Protein AF-A0A8S2UVD6-F1 (afdb_monomer)

Radius of gyration: 14.62 Å; Cα contacts (8 Å, |Δi|>4): 24; chains: 1; bounding box: 34×22×34 Å

Foldseek 3Di:
DQDLVNVVVVVVVVLVVQQPDWDADPVRDIDGDDRDDPPPDSPD

Nearest PDB structures (foldseek):
  1hsj-assembly1_B  TM=3.973E-01  e=4.746E+00  Escherichia coli
  9jyz-assembly1_N  TM=5.047E-01  e=9.859E+00  Escherichia phage T7

Mean predicted aligned error: 7.34 Å

Sec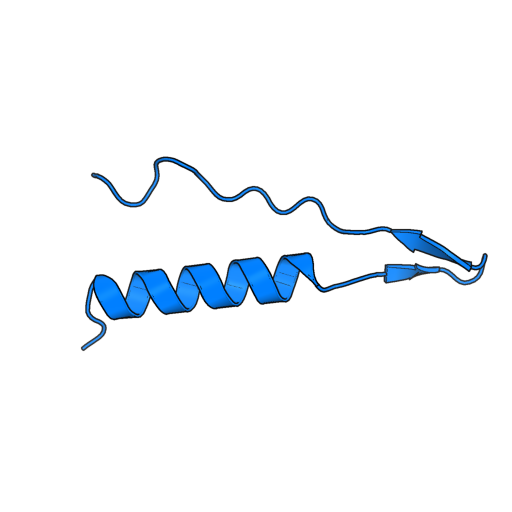ondary structure (DSSP, 8-state):
---HHHHHHHHHHHHHHHHT--EE-TTS-EE-------SSTT--

Structure (mmCIF, N/CA/C/O backbone):
data_AF-A0A8S2UVD6-F1
#
_entry.id   AF-A0A8S2UVD6-F1
#
loop_
_atom_site.group_PDB
_atom_site.id
_atom_site.type_symbol
_atom_site.label_atom_id
_atom_site.label_alt_id
_atom_site.label_comp_id
_atom_site.label_asym_id
_atom_site.label_entity_id
_atom_site.label_seq_id
_atom_site.pdbx_PDB_ins_code
_atom_site.Cartn_x
_atom_site.Cartn_y
_atom_site.Cartn_z
_atom_site.occupancy
_atom_site.B_iso_or_equiv
_atom_site.auth_seq_id
_atom_site.auth_comp_id
_atom_site.auth_asym_id
_atom_site.auth_atom_id
_atom_site.pdbx_PDB_model_num
ATOM 1 N N . MET A 1 1 ? -20.095 -8.672 13.680 1.00 68.75 1 MET A N 1
ATOM 2 C CA . MET A 1 1 ? -20.340 -7.219 13.530 1.00 68.75 1 MET A CA 1
ATOM 3 C C . MET A 1 1 ? -19.009 -6.490 13.480 1.00 68.75 1 MET A C 1
ATOM 5 O O . MET A 1 1 ? -18.149 -6.781 14.303 1.00 68.75 1 MET A O 1
ATOM 9 N N . LEU A 1 2 ? -18.828 -5.575 12.526 1.00 75.25 2 LEU A N 1
ATOM 10 C CA . LEU A 1 2 ? -17.628 -4.742 12.446 1.00 75.25 2 LEU A CA 1
ATOM 11 C C . LEU A 1 2 ? -17.776 -3.555 13.408 1.00 75.25 2 LEU A C 1
ATOM 13 O O . LEU A 1 2 ? -18.717 -2.777 13.295 1.00 75.25 2 LEU A O 1
ATOM 17 N N . THR A 1 3 ? -16.873 -3.432 14.379 1.00 89.12 3 THR A N 1
ATOM 18 C CA . THR A 1 3 ? -16.871 -2.296 15.315 1.00 89.12 3 THR A CA 1
ATOM 19 C C . THR A 1 3 ? -16.212 -1.078 14.670 1.00 89.12 3 THR A C 1
ATOM 21 O O . THR A 1 3 ? -15.356 -1.232 13.800 1.00 89.12 3 THR A O 1
ATOM 24 N N . ARG A 1 4 ? -1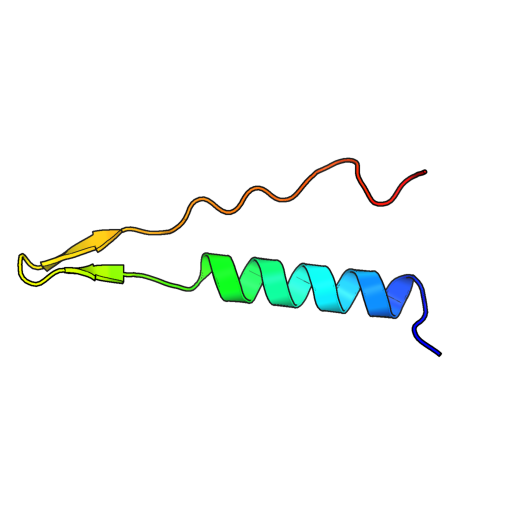6.517 0.141 15.138 1.00 81.31 4 ARG A N 1
ATOM 25 C CA . ARG A 1 4 ? -15.860 1.377 14.656 1.00 81.31 4 ARG A CA 1
ATOM 26 C C . ARG A 1 4 ? -14.328 1.300 14.749 1.00 81.31 4 ARG A C 1
ATOM 28 O O . ARG A 1 4 ? -13.622 1.715 13.835 1.00 81.31 4 ARG A O 1
ATOM 35 N N . LYS A 1 5 ? -13.810 0.697 15.827 1.00 83.38 5 LYS A N 1
ATOM 36 C CA . LYS A 1 5 ? -12.372 0.434 16.017 1.00 83.38 5 LYS A CA 1
ATOM 37 C C . LYS A 1 5 ? -11.827 -0.579 15.003 1.00 83.38 5 LYS A C 1
ATOM 39 O O . LYS A 1 5 ? -10.716 -0.401 14.514 1.00 83.38 5 LYS A O 1
ATOM 44 N N . GLY A 1 6 ? -12.593 -1.624 14.687 1.00 84.25 6 GLY A N 1
ATOM 45 C CA . GLY A 1 6 ? -12.245 -2.601 13.652 1.00 84.25 6 GLY A CA 1
ATOM 46 C C . GLY A 1 6 ? -12.221 -1.984 12.253 1.00 84.25 6 GLY A C 1
ATOM 47 O O . GLY A 1 6 ? -11.252 -2.170 11.528 1.00 84.25 6 GLY A O 1
ATOM 48 N N . ALA A 1 7 ? -13.229 -1.178 11.915 1.00 84.88 7 ALA A N 1
ATOM 49 C CA . ALA A 1 7 ? -13.311 -0.469 10.639 1.00 84.88 7 ALA A CA 1
ATOM 50 C C . ALA A 1 7 ? -12.135 0.500 10.434 1.00 84.88 7 ALA A C 1
ATOM 52 O O . ALA A 1 7 ? -11.520 0.500 9.372 1.00 84.88 7 ALA A O 1
ATOM 53 N N . LYS A 1 8 ? -11.761 1.264 11.472 1.00 85.25 8 LYS A N 1
ATOM 54 C CA . LYS A 1 8 ? -10.601 2.167 11.423 1.00 85.25 8 LYS A CA 1
ATOM 55 C C . LYS A 1 8 ? -9.299 1.421 11.114 1.00 85.25 8 LYS A C 1
ATOM 57 O O . LYS A 1 8 ? -8.550 1.852 10.248 1.00 85.25 8 LYS A O 1
ATOM 62 N N . ARG A 1 9 ? -9.058 0.285 11.776 1.00 85.06 9 ARG A N 1
ATOM 63 C CA . ARG A 1 9 ? -7.852 -0.530 11.548 1.00 85.06 9 ARG A CA 1
ATOM 64 C C . ARG A 1 9 ? -7.789 -1.110 10.138 1.00 85.06 9 ARG A C 1
ATOM 66 O O . ARG A 1 9 ? -6.712 -1.153 9.562 1.00 85.06 9 ARG A O 1
ATOM 73 N N . LEU A 1 10 ? -8.924 -1.550 9.592 1.00 87.44 10 LEU A N 1
ATOM 74 C CA . LEU A 1 10 ? -8.987 -2.052 8.216 1.00 87.44 10 LEU A CA 1
ATOM 75 C C . LEU A 1 10 ? -8.672 -0.948 7.203 1.00 87.44 10 LEU A C 1
ATOM 77 O O . LEU A 1 10 ? -7.906 -1.181 6.276 1.00 87.44 10 LEU A O 1
ATOM 81 N N . LEU A 1 11 ? -9.205 0.260 7.414 1.00 85.88 11 LEU A N 1
ATOM 82 C CA . LEU A 1 11 ? -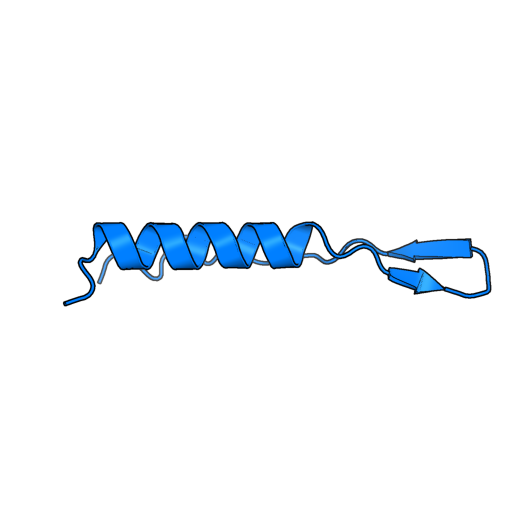8.887 1.418 6.577 1.00 85.88 11 LEU A CA 1
ATOM 83 C C . LEU A 1 11 ? -7.403 1.791 6.673 1.00 85.88 11 LEU A C 1
ATOM 85 O O . LEU A 1 11 ? -6.759 1.976 5.649 1.00 85.88 11 LEU A O 1
ATOM 89 N N . GLU A 1 12 ? -6.840 1.867 7.882 1.00 86.25 12 GLU A N 1
ATOM 90 C CA . GLU A 1 12 ? -5.412 2.156 8.086 1.00 86.25 12 GLU A CA 1
ATOM 91 C C . GLU A 1 12 ? -4.508 1.124 7.400 1.00 86.25 12 GLU A C 1
ATOM 93 O O . GLU A 1 12 ? -3.539 1.510 6.748 1.00 86.25 12 GLU A O 1
ATOM 98 N N . ALA A 1 13 ? -4.848 -0.163 7.507 1.00 88.19 13 ALA A N 1
ATOM 99 C CA . ALA A 1 13 ? -4.117 -1.240 6.850 1.00 88.19 13 ALA A CA 1
ATOM 100 C C . ALA A 1 13 ? -4.176 -1.127 5.320 1.00 88.19 13 ALA A C 1
ATOM 102 O O . ALA A 1 13 ? -3.162 -1.327 4.659 1.00 88.19 13 ALA A O 1
ATOM 103 N N . GLU A 1 14 ? -5.330 -0.765 4.758 1.00 88.25 14 GLU A N 1
ATOM 104 C CA . GLU A 1 14 ? -5.473 -0.596 3.310 1.00 88.25 14 GLU A CA 1
ATOM 105 C C . GLU A 1 14 ? -4.721 0.636 2.796 1.00 88.25 14 GLU A C 1
ATOM 107 O O . GLU A 1 14 ? -4.048 0.561 1.772 1.00 88.25 14 GLU A O 1
ATOM 112 N N . PHE A 1 15 ? -4.753 1.749 3.534 1.00 87.19 15 PHE A N 1
ATOM 113 C CA . PHE A 1 15 ? -3.947 2.926 3.206 1.00 87.19 15 PHE A CA 1
ATOM 114 C C . PHE A 1 15 ? -2.453 2.603 3.181 1.00 87.19 15 PHE A C 1
ATOM 116 O O . PHE A 1 15 ? -1.768 3.014 2.249 1.00 87.19 15 PHE A O 1
ATOM 123 N N . GLN A 1 16 ? -1.968 1.854 4.175 1.00 86.75 16 GLN A N 1
ATOM 124 C CA . GLN A 1 16 ? -0.572 1.422 4.220 1.00 86.75 16 GLN A CA 1
ATOM 125 C C . GLN A 1 16 ? -0.241 0.482 3.057 1.00 86.75 16 GLN A C 1
ATOM 127 O O . GLN A 1 16 ? 0.759 0.656 2.372 1.00 86.75 16 GLN A O 1
ATOM 132 N N . ARG A 1 17 ? -1.122 -0.485 2.774 1.00 90.56 17 ARG A N 1
ATOM 133 C CA . ARG A 1 17 ? -0.943 -1.407 1.64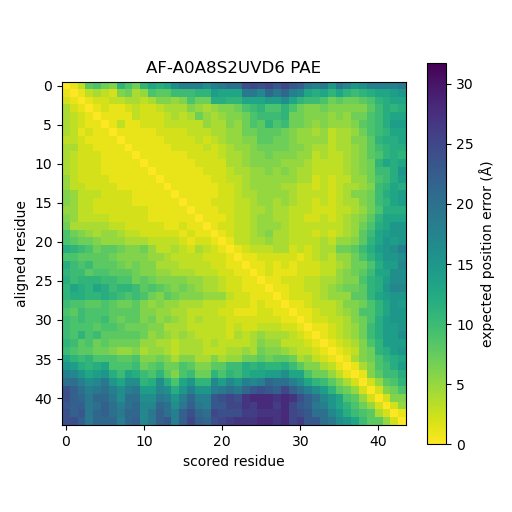9 1.00 90.56 17 ARG A CA 1
ATOM 134 C C . ARG A 1 17 ? -0.801 -0.656 0.330 1.00 90.56 17 ARG A C 1
ATOM 136 O O . ARG A 1 17 ? 0.024 -1.047 -0.481 1.00 90.56 17 ARG A O 1
ATOM 143 N N . LEU A 1 18 ? -1.606 0.384 0.113 1.00 87.31 18 LEU A N 1
ATOM 144 C CA . LEU A 1 18 ? -1.565 1.197 -1.101 1.00 87.31 18 LEU A CA 1
ATOM 145 C C . LEU A 1 18 ? -0.340 2.116 -1.160 1.00 87.31 18 LEU A C 1
ATOM 147 O O . LEU A 1 18 ? 0.150 2.357 -2.258 1.00 87.31 18 LEU A O 1
ATOM 151 N N . SER A 1 19 ? 0.156 2.621 -0.024 1.00 86.00 19 SER A N 1
ATOM 152 C CA . SER A 1 19 ? 1.359 3.468 -0.004 1.00 86.00 19 SER A CA 1
ATOM 153 C C . SER A 1 19 ? 2.638 2.699 -0.315 1.00 86.00 19 SER A C 1
ATOM 155 O O . SER A 1 19 ? 3.594 3.298 -0.789 1.00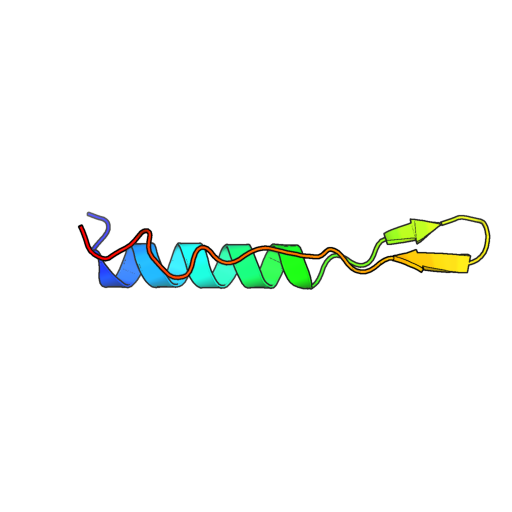 86.00 19 SER A O 1
ATOM 157 N N . ASP A 1 20 ? 2.639 1.389 -0.075 1.00 89.12 20 ASP A N 1
ATOM 158 C CA . ASP A 1 20 ? 3.814 0.531 -0.243 1.00 89.12 20 ASP A CA 1
ATOM 159 C C . ASP A 1 20 ? 3.918 -0.065 -1.666 1.00 89.12 20 ASP A C 1
ATOM 161 O O . ASP A 1 20 ? 4.790 -0.891 -1.940 1.00 89.12 20 ASP A O 1
ATOM 165 N N . ILE A 1 21 ? 3.017 0.312 -2.584 1.00 89.50 21 ILE A N 1
ATOM 166 C CA . ILE A 1 21 ? 3.020 -0.181 -3.969 1.00 89.50 21 ILE A CA 1
ATOM 167 C C . ILE A 1 21 ? 3.942 0.685 -4.819 1.00 89.50 21 ILE A C 1
ATOM 169 O O . ILE A 1 21 ? 3.493 1.615 -5.483 1.00 89.50 21 ILE A O 1
ATOM 173 N N . ASP A 1 22 ? 5.220 0.335 -4.855 1.00 89.94 22 ASP A N 1
ATOM 174 C CA . ASP A 1 22 ? 6.145 0.914 -5.824 1.00 89.94 22 ASP A CA 1
ATOM 175 C C . ASP A 1 22 ? 5.905 0.328 -7.222 1.00 89.94 22 ASP A C 1
ATOM 177 O O . ASP A 1 22 ? 5.795 -0.889 -7.407 1.00 89.94 22 ASP A O 1
ATOM 181 N N . ILE A 1 23 ? 5.851 1.200 -8.230 1.00 88.81 23 ILE A N 1
ATOM 182 C CA . ILE A 1 23 ? 5.761 0.798 -9.636 1.00 88.81 23 ILE A CA 1
ATOM 183 C C . ILE A 1 23 ? 7.105 1.072 -10.300 1.00 88.81 23 ILE A C 1
ATOM 185 O O . ILE A 1 23 ? 7.534 2.222 -10.403 1.00 88.81 23 ILE A O 1
ATOM 189 N N . THR A 1 24 ? 7.750 0.009 -10.778 1.00 93.44 24 THR A N 1
ATOM 190 C CA . THR A 1 24 ? 9.002 0.092 -11.540 1.00 93.44 24 THR A CA 1
ATOM 191 C C . THR A 1 24 ? 8.717 -0.090 -13.025 1.00 93.44 24 THR A C 1
ATOM 193 O O . THR A 1 24 ? 8.186 -1.120 -13.444 1.00 93.44 24 THR A O 1
ATOM 196 N N . PHE A 1 25 ? 9.090 0.902 -13.829 1.00 92.12 25 PHE A N 1
ATOM 197 C CA . PHE A 1 25 ? 8.949 0.883 -15.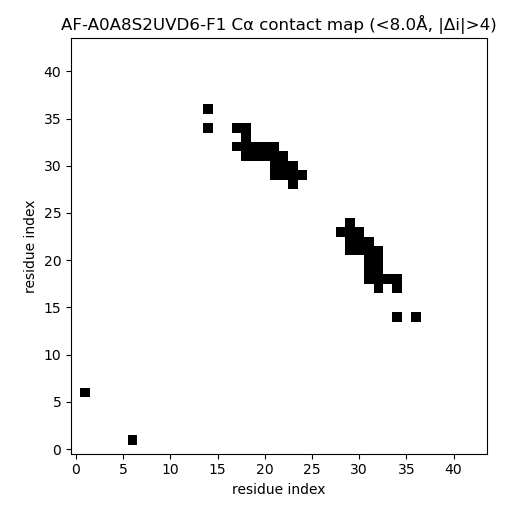283 1.00 92.12 25 PHE A CA 1
ATOM 198 C C . PHE A 1 25 ? 10.182 0.259 -15.961 1.00 92.12 25 PHE A C 1
ATOM 200 O O . PHE A 1 25 ? 11.235 0.065 -15.349 1.00 92.12 25 PHE A O 1
ATOM 207 N 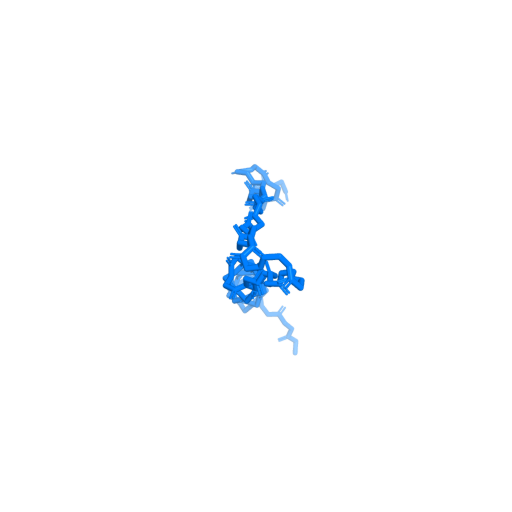N . ALA A 1 26 ? 10.064 -0.079 -17.249 1.00 94.69 26 ALA A N 1
ATOM 208 C CA . ALA A 1 26 ? 11.133 -0.735 -18.013 1.00 94.69 26 ALA A CA 1
ATOM 209 C C . ALA A 1 26 ? 12.419 0.114 -18.137 1.00 94.69 26 ALA A C 1
ATOM 211 O O . ALA A 1 26 ? 13.505 -0.431 -18.328 1.00 94.69 26 ALA A O 1
ATOM 212 N N . ASP A 1 27 ? 12.301 1.434 -17.992 1.00 96.00 27 ASP A N 1
ATOM 213 C CA . 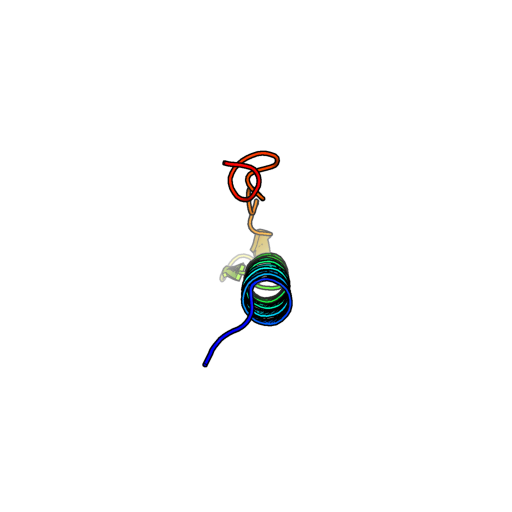ASP A 1 27 ? 13.397 2.409 -17.972 1.00 96.00 27 ASP A CA 1
ATOM 214 C C . ASP A 1 27 ? 14.097 2.520 -16.601 1.00 96.00 27 ASP A C 1
ATOM 216 O O . ASP A 1 27 ? 15.012 3.325 -16.443 1.00 96.00 27 ASP A O 1
ATOM 220 N N . ARG A 1 28 ? 13.703 1.686 -15.625 1.00 93.56 28 ARG A N 1
ATOM 221 C CA . ARG A 1 28 ? 14.146 1.704 -14.220 1.00 93.56 28 ARG A CA 1
ATOM 222 C C . ARG A 1 28 ? 13.714 2.940 -13.432 1.00 93.56 28 ARG A C 1
ATOM 224 O O . ARG A 1 28 ? 14.229 3.160 -12.337 1.00 93.56 28 ARG A O 1
ATOM 231 N N . THR A 1 29 ? 12.758 3.713 -13.933 1.00 94.62 29 THR A N 1
ATOM 232 C CA . THR A 1 29 ? 12.096 4.733 -13.124 1.00 94.62 29 THR A CA 1
ATOM 233 C C . THR A 1 29 ? 11.185 4.038 -12.112 1.00 94.62 29 THR A C 1
ATOM 235 O O . THR A 1 29 ? 10.376 3.183 -12.482 1.00 94.62 29 THR A O 1
ATOM 238 N N . THR A 1 30 ? 11.306 4.406 -10.836 1.00 93.00 30 THR A N 1
ATOM 239 C CA . THR A 1 30 ? 10.395 3.966 -9.771 1.00 93.00 30 THR A CA 1
ATOM 240 C C . THR A 1 30 ? 9.492 5.126 -9.379 1.00 93.00 30 THR A C 1
ATOM 242 O O . THR A 1 30 ? 9.973 6.224 -9.098 1.00 93.00 30 THR A O 1
ATOM 245 N N . VAL A 1 31 ? 8.184 4.884 -9.358 1.00 91.81 31 VAL A N 1
ATOM 246 C CA . VAL A 1 31 ? 7.184 5.854 -8.905 1.00 91.81 31 VAL A CA 1
ATOM 247 C C . VAL A 1 31 ? 6.524 5.332 -7.637 1.00 91.81 31 VAL A C 1
ATOM 249 O O . VAL A 1 31 ? 5.995 4.220 -7.629 1.00 91.81 31 VAL A O 1
ATOM 252 N N . ALA A 1 32 ? 6.531 6.169 -6.599 1.00 87.56 32 ALA A N 1
ATOM 253 C CA . ALA A 1 32 ? 5.800 5.936 -5.361 1.00 87.56 32 ALA A CA 1
ATOM 254 C C . ALA A 1 32 ? 4.405 6.596 -5.432 1.00 87.56 32 ALA A C 1
ATOM 256 O O . ALA A 1 32 ? 4.285 7.737 -5.899 1.00 87.56 32 ALA A O 1
ATOM 257 N N . PRO A 1 33 ? 3.341 5.921 -4.975 1.00 83.25 33 PRO A N 1
ATOM 258 C CA . PRO A 1 33 ? 1.987 6.451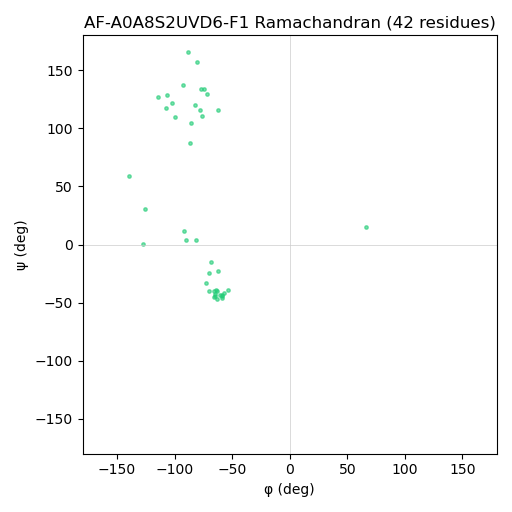 -5.006 1.00 83.25 33 PRO A CA 1
ATOM 259 C C . PRO A 1 33 ? 1.766 7.479 -3.890 1.00 83.25 33 PRO A C 1
ATOM 261 O O . PRO A 1 33 ? 2.070 7.245 -2.721 1.00 83.25 33 PRO A O 1
ATOM 264 N N . ILE A 1 34 ? 1.155 8.617 -4.231 1.00 81.56 34 ILE A N 1
ATOM 265 C CA . ILE A 1 34 ? 0.671 9.584 -3.238 1.00 81.56 34 ILE A CA 1
ATOM 266 C C . ILE A 1 34 ? -0.725 9.148 -2.805 1.00 81.56 34 ILE A C 1
ATOM 268 O O . ILE A 1 34 ? -1.703 9.329 -3.532 1.00 81.56 34 ILE A O 1
ATOM 272 N N . VAL A 1 35 ? -0.823 8.573 -1.609 1.00 82.19 35 VAL A N 1
ATOM 273 C CA . VAL A 1 35 ? -2.102 8.123 -1.058 1.00 82.19 35 VAL A CA 1
ATOM 274 C C . VAL A 1 35 ? -2.630 9.157 -0.066 1.00 82.19 35 VAL A C 1
ATOM 276 O O . VAL A 1 35 ? -2.100 9.330 1.031 1.00 82.19 35 VAL A O 1
ATOM 279 N N . TYR A 1 36 ? -3.702 9.852 -0.444 1.00 78.62 36 TYR A N 1
ATOM 280 C CA . TYR A 1 36 ? -4.351 10.829 0.426 1.00 78.62 36 TYR A CA 1
ATOM 281 C C . TYR A 1 36 ? -5.176 10.125 1.498 1.00 78.62 36 TYR A C 1
ATOM 283 O O . TYR A 1 36 ? -6.227 9.550 1.214 1.00 78.62 36 TYR A O 1
ATOM 291 N N . ARG A 1 37 ? -4.727 10.212 2.752 1.00 71.19 37 ARG A N 1
ATOM 292 C CA . ARG A 1 37 ? -5.560 9.860 3.902 1.00 71.19 37 ARG A CA 1
ATOM 293 C C . ARG A 1 37 ? -6.522 11.023 4.163 1.00 71.19 37 ARG A C 1
ATOM 295 O O . ARG A 1 37 ? -6.047 12.101 4.521 1.00 71.19 37 ARG A O 1
ATOM 302 N N . PRO A 1 38 ? -7.845 10.849 4.020 1.00 65.81 38 PRO A N 1
ATOM 303 C CA . PRO A 1 38 ? -8.775 11.896 4.405 1.00 65.81 38 PRO A CA 1
ATOM 304 C C . PRO A 1 38 ? -8.635 12.134 5.912 1.00 65.81 38 PRO A C 1
ATOM 306 O O . PRO A 1 38 ? -8.883 11.237 6.719 1.00 65.81 38 PRO A O 1
ATOM 309 N N . ALA A 1 39 ? -8.197 13.336 6.291 1.00 62.34 39 ALA A N 1
ATOM 310 C CA . ALA A 1 39 ? -7.994 13.711 7.688 1.00 62.34 39 ALA A CA 1
ATOM 311 C C . ALA A 1 39 ? -9.320 13.832 8.470 1.00 62.34 39 ALA A C 1
ATOM 313 O O . ALA A 1 39 ? -9.300 13.816 9.697 1.00 62.34 39 ALA A O 1
ATOM 314 N N . GLU A 1 40 ? -10.469 13.897 7.781 1.00 55.16 40 GLU A N 1
ATOM 315 C CA . GLU A 1 40 ? -11.739 14.335 8.386 1.00 55.16 40 GLU A CA 1
ATOM 316 C C . GLU A 1 40 ? -12.945 13.391 8.207 1.00 55.16 40 GLU A C 1
ATOM 318 O O . GLU A 1 40 ? -14.014 13.663 8.740 1.00 55.16 40 GLU A O 1
ATOM 323 N N . SER A 1 41 ? -12.836 12.237 7.543 1.00 51.47 41 SER A N 1
ATOM 324 C CA . SER A 1 41 ? -14.046 11.451 7.201 1.00 51.47 41 SER A CA 1
ATOM 325 C C . SER A 1 41 ? -14.475 10.385 8.223 1.00 51.47 41 SER A C 1
ATOM 327 O O . SER A 1 41 ? -15.328 9.559 7.913 1.00 51.47 41 SER A O 1
ATOM 329 N N . ILE A 1 42 ? -13.920 10.364 9.442 1.00 52.12 42 ILE A N 1
ATOM 330 C CA . ILE A 1 42 ? -14.376 9.444 10.514 1.00 52.12 42 ILE A CA 1
ATOM 331 C C . ILE A 1 42 ? -14.732 10.212 11.799 1.00 52.12 42 ILE A C 1
ATOM 333 O O . ILE A 1 42 ? -14.593 9.698 12.910 1.00 52.12 42 ILE A O 1
ATOM 337 N N . MET A 1 43 ? -15.198 11.454 11.672 1.00 45.78 43 MET A N 1
ATOM 338 C CA . MET A 1 43 ? -15.833 12.210 12.758 1.00 45.78 43 MET A CA 1
ATOM 339 C C . MET A 1 43 ? -17.041 13.007 12.243 1.00 45.78 43 MET A C 1
ATOM 341 O O . MET A 1 43 ? -17.096 14.222 12.372 1.00 45.78 43 MET A O 1
ATOM 345 N N . ALA A 1 44 ? -18.015 12.299 11.680 1.00 40.88 44 ALA A N 1
ATOM 346 C CA . ALA A 1 44 ? -19.411 12.720 11.638 1.00 40.88 44 ALA A CA 1
ATOM 347 C C . ALA A 1 44 ? -20.274 11.496 11.960 1.00 40.88 44 ALA A C 1
ATOM 349 O O . ALA A 1 44 ? -19.891 10.390 11.504 1.00 40.88 44 ALA A O 1
#

Sequence (44 aa):
MLTRKGAKRLLEAEFQRLSDIDITFADRTTVAPIVYRPAESIMA

Organism: NCBI:txid392030

pLDDT: mean 81.26, std 13.71, range [40.88, 96.0]

Solvent-accessible surface area (backbone atoms only — not comparable to full-atom values): 2971 Å² total; per-residue (Å²): 134,86,46,76,71,54,52,50,51,53,52,53,51,50,55,51,58,54,46,69,49,68,47,74,47,98,88,70,51,71,48,74,49,88,71,83,74,76,92,67,83,88,77,126